Protein AF-A0A847LXF7-F1 (afdb_monomer_lite)

pLDDT: mean 76.94, std 21.57, range [32.19, 97.12]

Sequence (132 aa):
GGPPAILKGFLDRVFRPGVAYGFREADFKNAESPGLFTDKRFDVFITTDALDPDSEFASRNSVVEDQAPNQSIPVSSGKHQASSWPTARVWKEQVLEFCGVKDARIHIFWNLRGSTYGERKAYLDSIAGRML

Secondary structure (DSSP, 8-state):
----HHHHHHHHHHS-BTTTB-S-HHHHHH-S--BS-TT-EEEEEEE-SSPPTTSHHHHHTTS-S------PPP---------S-HHHHIIIIIIITTTT-SEEEEEEE--TTT--HHHHHHHHHHHHHHH-

Foldseek 3Di:
DEDPPVVVVCCVVQCDDPRLFHDDVVCVVPPPARADQQPDAAEAEEEDLAADCPDVVVVCVVDDDDDDDDDDDDPPPDPDDPPPDPHQCCVPPVRQVNNNYPHYHYHYHYNPVVDDPVSVVVSVVCVVVVVD

Structure (mmCIF, N/CA/C/O backbone):
data_AF-A0A847LXF7-F1
#
_entry.id   AF-A0A847LXF7-F1
#
loop_
_atom_site.group_PDB
_atom_site.id
_atom_site.type_symbol
_atom_site.label_atom_id
_atom_site.label_alt_id
_atom_site.label_comp_id
_atom_site.label_asym_id
_atom_site.label_entity_id
_atom_site.label_seq_id
_atom_site.pdbx_PDB_ins_code
_atom_site.Cartn_x
_atom_site.Cartn_y
_atom_site.Cartn_z
_atom_site.occupancy
_atom_site.B_iso_or_equiv
_atom_site.auth_seq_id
_atom_site.auth_comp_id
_atom_site.auth_asym_id
_atom_site.auth_atom_id
_atom_site.pdbx_PDB_model_num
ATOM 1 N N . GLY A 1 1 ? 2.650 10.150 7.410 1.00 75.12 1 GLY A N 1
ATOM 2 C CA . GLY A 1 1 ? 3.255 8.859 7.800 1.00 75.12 1 GLY A CA 1
ATOM 3 C C . GLY A 1 1 ? 3.759 8.135 6.566 1.00 75.12 1 GLY A C 1
ATOM 4 O O . GLY A 1 1 ? 3.501 8.598 5.460 1.00 75.12 1 GLY A O 1
ATOM 5 N N . GLY A 1 2 ? 4.474 7.025 6.740 1.00 82.00 2 GLY A N 1
ATOM 6 C CA . GLY A 1 2 ? 5.001 6.205 5.644 1.00 82.00 2 GLY A CA 1
ATOM 7 C C . GLY A 1 2 ? 5.127 4.735 6.057 1.00 82.00 2 GLY A C 1
ATOM 8 O O . GLY A 1 2 ? 4.880 4.419 7.224 1.00 82.00 2 GLY A O 1
ATOM 9 N N . PRO A 1 3 ? 5.476 3.832 5.126 1.00 91.44 3 PRO A N 1
ATOM 10 C CA . PRO A 1 3 ? 5.644 2.419 5.446 1.00 91.44 3 PRO A CA 1
ATOM 11 C C . PRO A 1 3 ? 6.775 2.198 6.466 1.00 91.44 3 PRO A C 1
ATOM 13 O O . PRO A 1 3 ? 7.720 2.991 6.510 1.00 91.44 3 PRO A O 1
ATOM 16 N N . PRO A 1 4 ? 6.729 1.110 7.260 1.00 94.62 4 PRO A N 1
ATOM 17 C CA . PRO A 1 4 ? 7.818 0.752 8.164 1.00 94.62 4 PRO A CA 1
ATOM 18 C C . PRO A 1 4 ? 9.167 0.675 7.441 1.00 94.62 4 PRO A C 1
ATOM 20 O O . PRO A 1 4 ? 9.236 0.242 6.289 1.00 94.62 4 PRO A O 1
ATOM 23 N N . ALA A 1 5 ? 10.254 1.035 8.130 1.00 96.00 5 ALA A N 1
ATOM 24 C CA . ALA A 1 5 ? 11.590 1.120 7.531 1.00 96.00 5 ALA A CA 1
ATOM 25 C C . ALA A 1 5 ? 12.031 -0.184 6.841 1.00 96.00 5 ALA A C 1
ATOM 27 O O . ALA A 1 5 ? 12.655 -0.141 5.784 1.00 96.00 5 ALA A O 1
ATOM 28 N N . ILE A 1 6 ? 11.656 -1.344 7.391 1.00 97.12 6 ILE A N 1
ATOM 29 C CA . ILE A 1 6 ? 11.935 -2.647 6.775 1.00 97.12 6 ILE A CA 1
ATOM 30 C C . ILE A 1 6 ? 11.218 -2.823 5.429 1.00 97.12 6 ILE A C 1
ATOM 32 O O . ILE A 1 6 ? 11.828 -3.288 4.471 1.00 97.12 6 ILE A O 1
ATOM 36 N N . LEU A 1 7 ? 9.958 -2.388 5.329 1.00 95.38 7 LEU A N 1
ATOM 37 C CA . LEU A 1 7 ? 9.181 -2.456 4.095 1.00 95.38 7 LEU A CA 1
ATOM 38 C C . LEU A 1 7 ? 9.722 -1.464 3.063 1.00 95.38 7 LEU A C 1
ATOM 40 O O . LEU A 1 7 ? 9.923 -1.835 1.911 1.00 95.38 7 LEU A O 1
ATOM 44 N N . LYS A 1 8 ? 10.055 -0.236 3.478 1.00 93.44 8 LYS A N 1
ATOM 45 C CA . LYS A 1 8 ? 10.723 0.730 2.595 1.00 93.44 8 LYS A CA 1
ATOM 46 C C . LYS A 1 8 ? 12.057 0.187 2.076 1.00 93.44 8 LYS A C 1
ATOM 48 O O . LYS A 1 8 ? 12.312 0.230 0.879 1.00 93.44 8 LYS A O 1
ATOM 53 N N . GLY A 1 9 ? 12.874 -0.383 2.958 1.00 96.44 9 GLY A N 1
ATOM 54 C CA . GLY A 1 9 ? 14.156 -0.975 2.592 1.00 96.44 9 GLY A CA 1
ATOM 55 C C . GLY A 1 9 ? 14.038 -2.232 1.726 1.00 96.44 9 GLY A C 1
ATOM 56 O O . GLY A 1 9 ? 14.992 -2.560 1.025 1.00 96.44 9 GLY A O 1
ATOM 57 N N . PHE A 1 10 ? 12.910 -2.947 1.767 1.00 96.62 10 PHE A N 1
ATOM 58 C CA . PHE A 1 10 ? 12.602 -4.015 0.814 1.00 96.62 10 PHE A CA 1
ATOM 59 C C . PHE A 1 10 ? 12.304 -3.434 -0.570 1.00 96.62 10 PHE A C 1
ATOM 61 O O . PHE A 1 10 ? 12.941 -3.845 -1.539 1.00 96.62 10 PHE A O 1
ATOM 68 N N . LEU A 1 11 ? 11.410 -2.440 -0.653 1.00 94.31 11 LEU A N 1
ATOM 69 C CA . LEU A 1 11 ? 11.089 -1.764 -1.913 1.00 94.31 11 LEU A CA 1
ATOM 70 C C . LEU A 1 11 ? 12.359 -1.220 -2.577 1.00 94.31 11 LEU A C 1
ATOM 72 O O . LEU A 1 11 ? 12.623 -1.541 -3.726 1.00 94.31 11 LEU A O 1
ATOM 76 N N . ASP A 1 12 ? 13.219 -0.525 -1.834 1.00 93.25 12 ASP A N 1
ATOM 77 C CA . ASP A 1 12 ? 14.451 0.067 -2.382 1.00 93.25 12 ASP A CA 1
ATOM 78 C C . ASP A 1 12 ? 15.432 -0.957 -2.963 1.00 93.25 12 ASP A C 1
ATOM 80 O O . ASP A 1 12 ? 16.210 -0.654 -3.870 1.00 93.25 12 ASP A O 1
ATOM 84 N N . ARG A 1 13 ? 15.426 -2.178 -2.425 1.00 95.88 13 ARG A N 1
ATOM 85 C CA . ARG A 1 13 ? 16.357 -3.237 -2.829 1.00 95.88 13 ARG A CA 1
ATOM 86 C C . ARG A 1 13 ? 15.795 -4.128 -3.929 1.00 95.88 13 ARG A C 1
ATOM 88 O O . ARG A 1 13 ? 16.580 -4.670 -4.704 1.00 95.88 13 ARG A O 1
ATOM 95 N N . VAL A 1 14 ? 14.473 -4.276 -3.996 1.00 95.88 14 VAL A N 1
ATOM 96 C CA . VAL A 1 14 ? 13.793 -5.208 -4.908 1.00 95.88 14 VAL A CA 1
ATOM 97 C C . VAL A 1 14 ? 13.157 -4.487 -6.094 1.00 95.88 14 VAL A C 1
ATOM 99 O O . VAL A 1 14 ? 13.236 -4.977 -7.218 1.00 95.88 14 VAL A O 1
ATOM 102 N N . PHE A 1 15 ? 12.586 -3.300 -5.888 1.00 93.81 15 PHE A N 1
ATOM 103 C CA . PHE A 1 15 ? 11.941 -2.512 -6.936 1.00 93.81 15 PHE A CA 1
ATOM 104 C C . PHE A 1 15 ? 13.009 -1.683 -7.650 1.00 93.81 15 PHE A C 1
ATOM 106 O O . PHE A 1 15 ? 13.180 -0.487 -7.417 1.00 93.81 15 PHE A O 1
ATOM 113 N N . ARG A 1 16 ? 13.793 -2.365 -8.486 1.00 92.31 16 ARG A N 1
ATOM 114 C CA . ARG A 1 16 ? 14.963 -1.815 -9.177 1.00 92.31 16 ARG A CA 1
ATOM 115 C C . ARG A 1 16 ? 14.771 -1.763 -10.698 1.00 92.31 16 ARG A C 1
ATOM 117 O O . ARG A 1 16 ? 13.922 -2.494 -11.221 1.00 92.31 16 ARG A O 1
ATOM 124 N N . PRO A 1 17 ? 15.588 -0.960 -11.410 1.00 89.94 17 PRO A N 1
ATOM 125 C CA . PRO A 1 17 ? 15.614 -0.972 -12.867 1.00 89.94 17 PRO A CA 1
ATOM 126 C C . PRO A 1 17 ? 15.864 -2.386 -13.406 1.00 89.94 17 PRO A C 1
ATOM 128 O O . PRO A 1 17 ? 16.698 -3.119 -12.870 1.00 89.94 17 PRO A O 1
ATOM 131 N N . GLY A 1 18 ? 15.117 -2.774 -14.437 1.00 87.31 18 GLY A N 1
ATOM 132 C CA . GLY A 1 18 ? 15.118 -4.116 -15.022 1.00 87.31 18 GLY A CA 1
ATOM 133 C C . GLY A 1 18 ? 14.284 -5.159 -14.287 1.00 87.31 18 GLY A C 1
ATOM 134 O O . GLY A 1 18 ? 14.126 -6.260 -14.805 1.00 87.31 18 GLY A O 1
ATOM 135 N N . VAL A 1 19 ? 13.768 -4.833 -13.099 1.00 90.75 19 VAL A N 1
ATOM 136 C CA . VAL A 1 19 ? 12.938 -5.737 -12.290 1.00 90.75 19 VAL A CA 1
ATOM 137 C C . VAL A 1 19 ? 11.523 -5.189 -12.154 1.00 90.75 19 VAL A C 1
ATOM 139 O O . VAL A 1 19 ? 10.570 -5.875 -12.505 1.00 90.75 19 VAL A O 1
ATOM 142 N N . ALA A 1 20 ? 11.383 -3.953 -11.669 1.00 92.44 20 ALA A N 1
ATOM 143 C CA . ALA A 1 20 ? 10.081 -3.317 -11.449 1.00 92.44 20 ALA A CA 1
ATOM 144 C C . ALA A 1 20 ? 9.759 -2.216 -12.472 1.00 92.44 20 ALA A C 1
ATOM 146 O O . ALA A 1 20 ? 8.591 -1.936 -12.730 1.00 92.44 20 ALA A O 1
ATOM 147 N N . TYR A 1 21 ? 10.784 -1.610 -13.073 1.00 89.69 21 TYR A N 1
ATOM 148 C CA . TYR A 1 21 ? 10.657 -0.571 -14.097 1.00 89.69 21 TYR A CA 1
ATOM 149 C C . TYR A 1 21 ? 11.882 -0.558 -15.032 1.00 89.69 21 TYR A C 1
ATOM 151 O O . TYR A 1 21 ? 12.878 -1.223 -14.754 1.00 89.69 21 TYR A O 1
ATOM 159 N N . GLY A 1 22 ? 11.810 0.166 -16.149 1.00 83.94 22 GLY A N 1
ATOM 160 C CA . GLY A 1 22 ? 12.815 0.222 -17.215 1.00 83.94 22 GLY A CA 1
ATOM 161 C C . GLY A 1 22 ? 14.175 0.807 -16.810 1.00 83.94 22 GLY A C 1
ATOM 162 O O . GLY A 1 22 ? 14.339 1.393 -15.741 1.00 83.94 22 GLY A O 1
ATOM 163 N N . PHE A 1 23 ? 15.179 0.616 -17.674 1.00 68.88 23 PHE A N 1
ATOM 164 C CA . PHE A 1 23 ? 16.589 0.906 -17.377 1.00 68.88 23 PHE A CA 1
ATOM 165 C C . PHE A 1 23 ? 17.065 2.287 -17.839 1.00 68.88 23 PHE A C 1
ATOM 167 O O . PHE A 1 23 ? 17.966 2.845 -17.213 1.00 68.88 23 PHE A O 1
ATOM 174 N N . ARG A 1 24 ? 16.561 2.817 -18.960 1.00 59.28 24 ARG A N 1
ATOM 175 C CA . ARG A 1 24 ? 17.178 3.966 -19.644 1.00 59.28 24 ARG A CA 1
ATOM 176 C C . ARG A 1 24 ? 16.315 5.212 -19.512 1.00 59.28 24 ARG A C 1
ATOM 178 O O . ARG A 1 24 ? 15.107 5.140 -19.670 1.00 59.28 24 ARG A O 1
ATOM 185 N N . GLU A 1 25 ? 16.937 6.385 -19.371 1.00 53.75 25 GLU A N 1
ATOM 186 C CA . GLU A 1 25 ? 16.242 7.686 -19.455 1.00 53.75 25 GLU A CA 1
ATOM 187 C C . GLU A 1 25 ? 15.408 7.851 -20.738 1.00 53.75 25 GLU A C 1
ATOM 189 O O . GLU A 1 25 ? 14.381 8.524 -20.727 1.00 53.75 25 GLU A O 1
ATOM 194 N N . ALA A 1 26 ? 15.824 7.221 -21.843 1.00 54.03 26 ALA A N 1
ATOM 195 C CA . ALA A 1 26 ? 15.061 7.194 -23.090 1.00 54.03 26 ALA A CA 1
ATOM 196 C C . ALA A 1 26 ? 13.738 6.413 -22.963 1.00 54.03 26 ALA A C 1
ATOM 198 O O . ALA A 1 26 ? 12.753 6.803 -23.587 1.00 54.03 26 ALA A O 1
ATOM 199 N N . ASP A 1 27 ? 13.690 5.385 -22.109 1.00 53.56 27 ASP A N 1
ATOM 200 C CA . ASP A 1 27 ? 12.471 4.631 -21.792 1.00 53.56 27 ASP A CA 1
ATOM 201 C C . ASP A 1 27 ? 11.482 5.517 -21.011 1.00 53.56 27 ASP A C 1
ATOM 203 O O . ASP A 1 27 ? 10.275 5.368 -21.142 1.00 53.56 27 ASP A O 1
ATOM 207 N N . PHE A 1 28 ? 11.976 6.506 -20.257 1.00 54.34 28 PHE A N 1
ATOM 208 C CA . PHE A 1 28 ? 11.138 7.494 -19.564 1.00 54.34 28 PHE A CA 1
ATOM 209 C C . PHE A 1 28 ? 10.716 8.674 -20.454 1.00 54.34 28 PHE A C 1
ATOM 211 O O . PHE A 1 28 ? 9.750 9.360 -20.132 1.00 54.34 28 PHE A O 1
ATOM 218 N N . LYS A 1 29 ? 11.437 8.935 -21.555 1.00 51.62 29 LYS A N 1
ATOM 219 C CA . LYS A 1 29 ? 11.149 10.042 -22.485 1.00 51.62 29 LYS A CA 1
ATOM 220 C C . LYS A 1 29 ? 10.287 9.631 -23.685 1.00 51.62 29 LYS A C 1
ATOM 222 O O . LYS A 1 29 ? 9.609 10.498 -24.220 1.00 51.62 29 LYS A O 1
ATOM 227 N N . ASN A 1 30 ? 10.299 8.353 -24.089 1.00 46.75 30 ASN A N 1
ATOM 228 C CA . ASN A 1 30 ? 9.628 7.870 -25.308 1.00 46.75 30 ASN A CA 1
ATOM 229 C C . ASN A 1 30 ? 8.769 6.593 -25.148 1.00 46.75 30 ASN A C 1
ATOM 231 O O . ASN A 1 30 ? 8.211 6.152 -26.150 1.00 46.75 30 ASN A O 1
ATOM 235 N N . ALA A 1 31 ? 8.647 5.971 -23.966 1.00 52.34 31 ALA A N 1
ATOM 236 C CA . ALA A 1 31 ? 7.819 4.766 -23.802 1.00 52.34 31 ALA A CA 1
ATOM 237 C C . ALA A 1 31 ? 6.543 5.053 -22.997 1.00 52.34 31 ALA A C 1
ATOM 239 O O . ALA A 1 31 ? 6.588 5.675 -21.939 1.00 52.34 31 ALA A O 1
ATOM 240 N N . GLU A 1 32 ? 5.406 4.554 -23.484 1.00 55.12 32 GLU A N 1
ATOM 241 C CA . GLU A 1 32 ? 4.080 4.761 -22.884 1.00 55.12 32 GLU A CA 1
ATOM 242 C C . GLU A 1 32 ? 3.926 4.221 -21.448 1.00 55.12 32 GLU A C 1
ATOM 244 O O . GLU A 1 32 ? 2.967 4.582 -20.774 1.00 55.12 32 GLU A O 1
ATOM 249 N N . SER A 1 33 ? 4.850 3.411 -20.927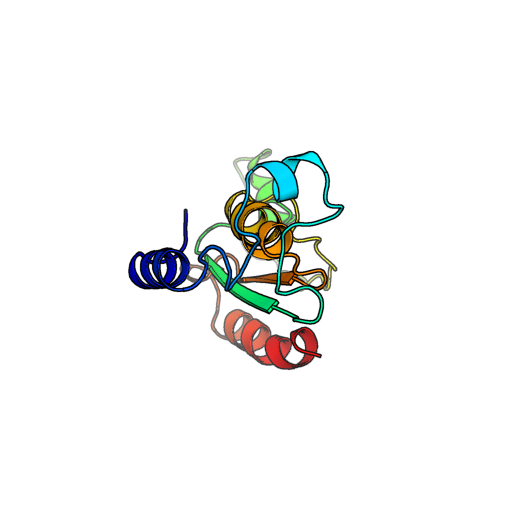 1.00 58.00 33 SER A N 1
ATOM 250 C CA . SER A 1 33 ? 5.028 3.214 -19.482 1.00 58.00 33 SER A CA 1
ATOM 251 C C . SER A 1 33 ? 6.290 2.378 -19.228 1.00 58.00 33 SER A C 1
ATOM 253 O O . SER A 1 33 ? 6.391 1.275 -19.766 1.00 58.00 33 SER A O 1
ATOM 255 N N . PRO A 1 34 ? 7.252 2.834 -18.410 1.00 72.06 34 PRO A N 1
ATOM 256 C CA . PRO A 1 34 ? 8.462 2.074 -18.096 1.00 72.06 34 PRO A CA 1
ATOM 257 C C . PRO A 1 34 ? 8.217 0.938 -17.088 1.00 72.06 34 PRO A C 1
ATOM 259 O O . PRO A 1 34 ? 9.154 0.223 -16.750 1.00 72.06 34 PRO A O 1
ATOM 262 N N . GLY A 1 35 ? 7.005 0.778 -16.558 1.00 87.38 35 GLY A N 1
ATOM 263 C CA . GLY A 1 35 ? 6.700 -0.194 -15.513 1.00 87.38 35 GLY A CA 1
ATOM 264 C C . GLY A 1 35 ? 6.636 -1.646 -15.995 1.00 87.38 35 GLY A C 1
ATOM 265 O O . GLY A 1 35 ? 6.085 -1.932 -17.053 1.00 87.38 35 GLY A O 1
ATOM 266 N N . LEU A 1 36 ? 7.171 -2.580 -15.202 1.00 92.19 36 LEU A N 1
ATOM 267 C CA . LEU A 1 36 ? 7.272 -4.005 -15.558 1.00 92.19 36 LEU A CA 1
ATOM 268 C C . LEU A 1 36 ? 6.215 -4.894 -14.879 1.00 92.19 36 LEU A C 1
ATOM 270 O O . LEU A 1 36 ? 6.175 -6.101 -15.113 1.00 92.19 36 LEU A O 1
ATOM 274 N N . PHE A 1 37 ? 5.339 -4.326 -14.047 1.00 93.69 37 PHE A N 1
ATOM 275 C CA . PHE A 1 37 ? 4.290 -5.054 -13.322 1.00 93.69 37 PHE A CA 1
ATOM 276 C C . PHE A 1 37 ? 2.885 -4.869 -13.926 1.00 93.69 37 PHE A C 1
ATOM 278 O O . PHE A 1 37 ? 1.891 -4.924 -13.203 1.00 93.69 37 PHE A O 1
ATOM 285 N N . THR A 1 38 ? 2.778 -4.689 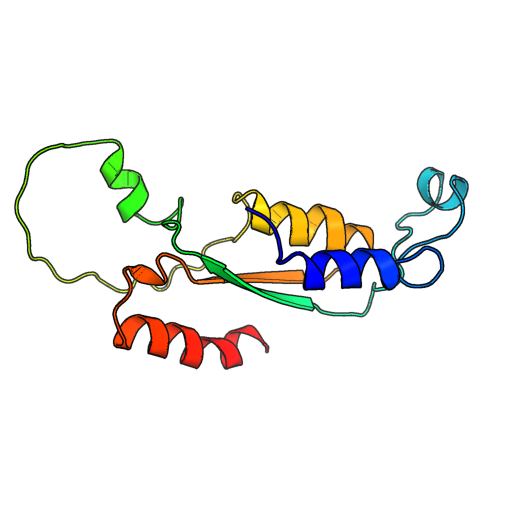-15.248 1.00 90.31 38 THR A N 1
ATOM 286 C CA . THR A 1 38 ? 1.520 -4.340 -15.946 1.00 90.31 38 THR A CA 1
ATOM 287 C C . THR A 1 38 ? 0.370 -5.320 -15.749 1.00 90.31 38 THR A C 1
ATOM 289 O O . THR A 1 38 ? -0.782 -4.895 -15.695 1.00 90.31 38 THR A O 1
ATOM 292 N N . ASP A 1 39 ? 0.682 -6.606 -15.588 1.00 91.00 39 ASP A N 1
ATOM 293 C CA . ASP A 1 39 ? -0.309 -7.683 -15.453 1.00 91.00 39 ASP A CA 1
ATOM 294 C C . ASP A 1 39 ? -0.425 -8.182 -14.005 1.00 91.00 39 ASP A C 1
ATOM 296 O O . ASP A 1 39 ? -0.890 -9.294 -13.741 1.00 91.00 39 ASP A O 1
ATOM 300 N N . LYS A 1 40 ? 0.086 -7.402 -13.047 1.00 93.62 40 LYS A N 1
ATOM 301 C CA . LYS A 1 40 ? 0.029 -7.725 -11.623 1.00 93.62 40 LYS A CA 1
ATOM 302 C C . LYS A 1 40 ? -1.016 -6.867 -10.934 1.00 93.62 40 LYS A C 1
ATOM 304 O O . LYS A 1 40 ? -1.217 -5.702 -11.267 1.00 93.62 40 LYS A O 1
ATOM 309 N N . ARG A 1 41 ? -1.639 -7.468 -9.927 1.00 93.25 41 ARG A N 1
ATOM 310 C CA . ARG A 1 41 ? -2.524 -6.797 -8.984 1.00 93.25 41 ARG A CA 1
ATOM 311 C C . ARG A 1 41 ? -1.822 -6.673 -7.639 1.00 93.25 41 ARG A C 1
ATOM 313 O O . ARG A 1 41 ? -1.141 -7.605 -7.213 1.00 93.25 41 ARG A O 1
ATOM 320 N N . PHE A 1 42 ? -2.021 -5.541 -6.974 1.00 94.31 42 PHE A N 1
ATOM 321 C CA . PHE A 1 42 ? -1.522 -5.286 -5.627 1.00 94.31 42 PHE A CA 1
ATOM 322 C C . PHE A 1 42 ? -2.661 -4.824 -4.718 1.00 94.31 42 PHE A C 1
ATOM 324 O O . PHE A 1 42 ? -3.330 -3.832 -5.004 1.00 94.31 42 PHE A O 1
ATOM 331 N N . ASP A 1 43 ? -2.827 -5.502 -3.585 1.00 93.62 43 ASP A N 1
ATOM 332 C CA . ASP A 1 43 ? -3.680 -5.060 -2.485 1.00 93.62 43 ASP A CA 1
ATOM 333 C C . ASP A 1 43 ? -2.793 -4.599 -1.324 1.00 93.62 43 ASP A C 1
ATOM 335 O O . ASP A 1 43 ? -1.996 -5.369 -0.784 1.00 93.62 43 ASP A O 1
ATOM 339 N N . VAL A 1 44 ? -2.918 -3.330 -0.939 1.00 92.81 44 VAL A N 1
ATOM 340 C CA . VAL A 1 44 ? -2.141 -2.726 0.149 1.00 92.81 44 VAL A CA 1
ATOM 341 C C . VAL A 1 44 ? -3.072 -2.456 1.318 1.00 92.81 44 VAL A C 1
ATOM 343 O O . VAL A 1 44 ? -3.954 -1.607 1.228 1.00 92.81 44 VAL A O 1
ATOM 346 N N . PHE A 1 45 ? -2.859 -3.154 2.430 1.00 93.06 45 PHE A N 1
ATOM 347 C CA . PHE A 1 45 ? -3.622 -2.961 3.661 1.00 93.06 45 PHE A CA 1
ATOM 348 C C . PHE A 1 45 ? -2.835 -2.086 4.635 1.00 93.06 45 PHE A C 1
ATOM 350 O O . PHE A 1 45 ? -1.707 -2.413 5.006 1.00 93.06 45 PHE A O 1
ATOM 357 N N . ILE A 1 46 ? -3.430 -0.972 5.055 1.00 92.44 46 ILE A N 1
ATOM 358 C CA . ILE A 1 46 ? -2.818 0.003 5.956 1.00 92.44 46 ILE A CA 1
ATOM 359 C C . ILE A 1 46 ? -3.719 0.164 7.171 1.00 92.44 46 ILE A C 1
ATOM 361 O O . ILE A 1 46 ? -4.886 0.516 7.048 1.00 92.44 46 ILE A O 1
ATOM 365 N N . THR A 1 47 ? -3.171 -0.040 8.361 1.00 92.94 47 THR A N 1
ATOM 366 C CA . THR A 1 47 ? -3.827 0.365 9.605 1.00 92.94 47 THR A CA 1
ATOM 367 C C . THR A 1 47 ? -3.305 1.722 10.047 1.00 92.94 47 THR A C 1
ATOM 369 O O . THR A 1 47 ? -2.102 1.975 9.962 1.00 92.94 47 THR A O 1
ATOM 372 N N . THR A 1 48 ? -4.180 2.579 10.561 1.00 91.56 48 THR A N 1
ATOM 373 C CA . THR A 1 48 ? -3.795 3.894 11.075 1.00 91.56 48 THR A CA 1
ATOM 374 C C . THR A 1 48 ? -4.659 4.291 12.265 1.00 91.56 48 THR A C 1
ATOM 376 O O . THR A 1 48 ? -5.835 3.946 12.341 1.00 91.56 48 THR A O 1
ATOM 379 N N . ASP A 1 49 ? -4.068 5.043 13.189 1.00 92.69 49 ASP A N 1
ATOM 380 C CA . ASP A 1 49 ? -4.800 5.683 14.286 1.00 92.69 49 ASP A CA 1
ATOM 381 C C . ASP A 1 49 ? -5.435 7.015 13.847 1.00 92.69 49 ASP A C 1
ATOM 383 O O . ASP A 1 49 ? -6.191 7.615 14.604 1.00 92.69 49 ASP A O 1
ATOM 387 N N . ALA A 1 50 ? -5.151 7.484 12.625 1.00 89.44 50 ALA A N 1
ATOM 388 C CA . ALA A 1 50 ? -5.814 8.654 12.062 1.00 89.44 50 ALA A CA 1
ATOM 389 C C . ALA A 1 50 ? -7.317 8.397 11.876 1.00 89.44 50 ALA A C 1
ATOM 391 O O . ALA A 1 50 ? -7.732 7.279 11.555 1.00 89.44 50 ALA A O 1
ATOM 392 N N . LEU A 1 51 ? -8.113 9.450 12.043 1.00 88.38 51 LEU A N 1
ATOM 393 C CA . LEU A 1 51 ? -9.511 9.447 11.632 1.00 88.38 51 LEU A CA 1
ATOM 394 C C . LEU A 1 51 ? -9.591 9.500 10.107 1.00 88.38 51 LEU A C 1
ATOM 396 O O . LEU A 1 51 ? -8.725 10.090 9.458 1.00 88.38 51 LEU A O 1
ATOM 400 N N . ASP A 1 52 ? -10.632 8.884 9.559 1.00 87.06 52 ASP A N 1
ATOM 401 C CA . ASP A 1 52 ? -10.922 8.979 8.135 1.00 87.06 52 ASP A CA 1
ATOM 402 C C . ASP A 1 52 ? -11.307 10.432 7.810 1.00 87.06 52 ASP A C 1
ATOM 404 O O . ASP A 1 52 ? -12.303 10.916 8.365 1.00 87.06 52 ASP A O 1
ATOM 408 N N . PRO A 1 53 ? -10.538 11.145 6.964 1.00 77.88 53 PRO A N 1
ATOM 409 C CA . PRO A 1 53 ? -10.840 12.530 6.611 1.00 77.88 53 PRO A CA 1
ATOM 410 C C . PRO A 1 53 ? -12.198 12.674 5.916 1.00 77.88 53 PRO A C 1
ATOM 412 O O . PRO A 1 53 ? -12.808 13.737 6.007 1.00 77.88 53 PRO A O 1
ATOM 415 N N . ASP A 1 54 ? -12.678 11.604 5.280 1.00 74.94 54 ASP A N 1
ATOM 416 C CA . ASP A 1 54 ? -13.947 11.566 4.564 1.00 74.94 54 ASP A CA 1
ATOM 417 C C . ASP A 1 54 ? -15.076 10.967 5.426 1.00 74.94 54 ASP A C 1
ATOM 419 O O . ASP A 1 54 ? -16.211 10.841 4.960 1.00 74.94 54 ASP A O 1
ATOM 423 N N . SER A 1 55 ? -14.802 10.601 6.690 1.00 73.00 55 SER A N 1
ATOM 424 C CA . SER A 1 55 ? -15.871 10.235 7.624 1.00 73.00 55 SER A CA 1
ATOM 425 C C . SER A 1 55 ? -16.675 11.462 8.034 1.00 73.00 55 SER A C 1
ATOM 427 O O . SER A 1 55 ? -16.118 12.508 8.370 1.00 73.00 55 SER A O 1
ATOM 429 N N . GLU A 1 56 ? -17.997 11.300 8.138 1.00 57.31 56 GLU A N 1
ATOM 430 C CA . GLU A 1 56 ? -18.898 12.337 8.665 1.00 57.31 56 GLU A CA 1
ATOM 431 C C . GLU A 1 56 ? -18.478 12.832 10.067 1.00 57.31 56 GLU A C 1
ATOM 433 O O . GLU A 1 56 ? -18.786 13.957 10.459 1.00 57.31 56 GLU A O 1
ATOM 438 N N . PHE A 1 57 ? -17.721 12.020 10.818 1.00 48.84 57 PHE A N 1
ATOM 439 C CA . PHE A 1 57 ? -17.124 12.387 12.104 1.00 48.84 57 PHE A CA 1
ATOM 440 C C . PHE A 1 57 ? -16.013 13.437 11.989 1.00 48.84 57 PHE A C 1
ATOM 442 O O . PHE A 1 57 ? -15.951 14.347 12.816 1.00 48.84 57 PHE A O 1
ATOM 449 N N . ALA A 1 58 ? -15.159 13.355 10.966 1.00 46.69 58 ALA A N 1
ATOM 450 C CA . ALA A 1 58 ? -14.139 14.370 10.714 1.00 46.69 58 ALA A CA 1
ATOM 451 C C . ALA A 1 58 ? -14.770 15.700 10.267 1.00 46.69 58 ALA A C 1
ATOM 453 O O . ALA A 1 58 ? -14.306 16.764 10.675 1.00 46.69 58 ALA A O 1
ATOM 454 N N . SER A 1 59 ? -15.877 15.648 9.514 1.00 44.59 59 SER A N 1
ATOM 455 C CA . SER A 1 59 ? -16.621 16.831 9.053 1.00 44.59 59 SER A CA 1
ATOM 456 C C . SER A 1 59 ? -17.373 17.573 10.170 1.00 44.59 59 SER A C 1
ATOM 458 O O . SER A 1 59 ? -17.672 18.759 10.028 1.00 44.59 59 SER A O 1
ATOM 460 N N . ARG A 1 60 ? -17.671 16.912 11.300 1.00 42.34 60 ARG A N 1
ATOM 461 C CA . ARG A 1 60 ? -18.296 17.553 12.474 1.00 42.34 60 ARG A CA 1
ATOM 462 C C . ARG A 1 60 ? -17.286 18.256 13.380 1.00 42.34 60 ARG A C 1
ATOM 464 O O . ARG A 1 60 ? -17.645 19.240 14.002 1.00 42.34 60 ARG A O 1
ATOM 471 N N . ASN A 1 61 ? -16.012 17.865 13.388 1.00 39.16 61 ASN A N 1
ATOM 472 C CA . ASN A 1 61 ? -14.999 18.554 14.204 1.00 39.16 61 ASN A CA 1
ATOM 473 C C . ASN A 1 61 ? -14.568 19.929 13.655 1.00 39.16 61 ASN A C 1
ATOM 475 O O . ASN A 1 61 ? -13.806 20.631 14.314 1.00 39.16 61 ASN A O 1
ATOM 479 N N . SER A 1 62 ? -15.063 20.346 12.485 1.00 41.06 62 SER A N 1
ATOM 480 C CA . SER A 1 62 ? -14.964 21.739 12.030 1.00 41.06 62 SER A CA 1
ATOM 481 C C . SER A 1 62 ? -16.080 22.650 12.558 1.00 41.06 62 SER A C 1
ATOM 483 O O . SER A 1 62 ? -15.982 23.862 12.380 1.00 41.06 62 SER A O 1
ATOM 485 N N . VAL A 1 63 ? -17.132 22.116 13.199 1.00 40.59 63 VAL A N 1
ATOM 486 C CA . VAL A 1 63 ? -18.255 22.913 13.719 1.00 40.59 63 VAL A CA 1
ATOM 487 C C . VAL A 1 63 ? -18.787 22.287 15.022 1.00 40.59 63 VAL A C 1
ATOM 489 O O . VAL A 1 63 ? -19.375 21.213 14.985 1.00 40.59 63 VAL A O 1
ATOM 492 N N . VAL A 1 64 ? -18.666 23.025 16.135 1.00 35.28 64 VAL A N 1
ATOM 493 C CA . VAL A 1 64 ? -19.309 22.824 17.460 1.00 35.28 64 VAL A CA 1
ATOM 494 C C . VAL A 1 64 ? -18.468 22.100 18.538 1.00 35.28 64 VAL A C 1
ATOM 496 O O . VAL A 1 64 ? -18.491 20.879 18.670 1.00 35.28 64 VAL A O 1
ATOM 499 N N . GLU A 1 65 ? -17.794 22.898 19.383 1.00 35.91 65 GLU A N 1
ATOM 500 C CA . GLU A 1 65 ? -17.730 22.641 20.834 1.00 35.91 65 GLU A CA 1
ATOM 501 C C . GLU A 1 65 ? -19.163 22.703 21.403 1.00 35.91 65 GLU A C 1
ATOM 503 O O . GLU A 1 65 ? -19.927 23.575 20.999 1.00 35.91 65 GLU A O 1
ATOM 508 N N . ASP A 1 66 ? -19.485 21.803 22.340 1.00 40.41 66 ASP A N 1
ATOM 509 C CA . ASP A 1 66 ? -20.775 21.576 23.029 1.00 40.41 66 ASP A CA 1
ATOM 510 C C . ASP A 1 66 ? -21.823 20.689 22.324 1.00 40.41 66 ASP A C 1
ATOM 512 O O . ASP A 1 66 ? -22.708 21.177 21.629 1.00 40.41 66 ASP A O 1
ATOM 516 N N . GLN A 1 67 ? -21.820 19.374 22.619 1.00 32.19 67 GLN A N 1
ATOM 517 C CA . GLN A 1 67 ? -22.897 18.702 23.387 1.00 32.19 67 GLN A CA 1
ATOM 518 C C . GLN A 1 67 ? -22.748 17.168 23.509 1.00 32.19 67 GLN A C 1
ATOM 520 O O . GLN A 1 67 ? -21.977 16.517 22.813 1.00 32.19 67 GLN A O 1
ATOM 525 N N . ALA A 1 68 ? -23.486 16.644 24.495 1.00 34.19 68 ALA A N 1
ATOM 526 C CA . ALA A 1 68 ? -23.332 15.416 25.281 1.00 34.19 68 ALA A CA 1
ATOM 527 C C . ALA A 1 68 ? -23.526 14.063 24.539 1.00 34.19 68 ALA A C 1
ATOM 529 O O . ALA A 1 68 ? -24.027 14.028 23.415 1.00 34.19 68 ALA A O 1
ATOM 530 N N . PRO A 1 69 ? -23.135 12.928 25.168 1.00 43.66 69 PRO A N 1
ATOM 531 C CA . PRO A 1 69 ? -22.878 11.665 24.493 1.00 43.66 69 PRO A CA 1
ATOM 532 C C . PRO A 1 69 ? -24.125 10.781 24.425 1.00 43.66 69 PRO A C 1
ATOM 534 O O . PRO A 1 69 ? -24.983 10.838 25.303 1.00 43.66 69 PRO A O 1
ATOM 537 N N . ASN A 1 70 ? -24.113 9.877 23.443 1.00 44.50 70 ASN A N 1
ATOM 538 C CA . ASN A 1 70 ? -24.991 8.717 23.254 1.00 44.50 70 ASN A CA 1
ATOM 539 C C . ASN A 1 70 ? -26.020 8.862 22.124 1.00 44.50 70 ASN A C 1
ATOM 541 O O . ASN A 1 70 ? -27.194 9.120 22.362 1.00 44.50 70 ASN A O 1
ATOM 545 N N . GLN A 1 71 ? -25.574 8.586 20.896 1.00 40.53 71 GLN A N 1
ATOM 546 C CA . GLN A 1 71 ? -26.412 7.982 19.860 1.00 40.53 71 GLN A CA 1
ATOM 547 C C . GLN A 1 71 ? -25.558 7.022 19.022 1.00 40.53 71 GLN A C 1
ATOM 549 O O . GLN A 1 71 ? -24.430 7.329 18.640 1.00 40.53 71 GLN A O 1
ATOM 554 N N . SER A 1 72 ? -26.100 5.825 18.806 1.00 37.22 72 SER A N 1
ATOM 555 C CA . SER A 1 72 ? -25.497 4.704 18.085 1.00 37.22 72 SER A CA 1
ATOM 556 C C . SER A 1 72 ? -25.138 5.070 16.643 1.00 37.22 72 SER A C 1
ATOM 558 O O . SER A 1 72 ? -25.994 5.533 15.891 1.00 37.22 72 SER A O 1
ATOM 560 N N . ILE A 1 73 ? -23.883 4.815 16.266 1.00 47.12 73 ILE A N 1
ATOM 561 C CA . ILE A 1 73 ? -23.322 5.058 14.932 1.00 47.12 73 ILE A CA 1
ATOM 562 C C . ILE A 1 73 ? -23.984 4.107 13.917 1.00 47.12 73 ILE A C 1
ATOM 564 O O . ILE A 1 73 ? -23.874 2.889 14.087 1.00 47.12 73 ILE A O 1
ATOM 568 N N . PRO A 1 74 ? -24.637 4.596 12.849 1.00 33.12 74 PRO A N 1
ATOM 569 C CA . PRO A 1 74 ? -24.993 3.739 11.731 1.00 33.12 74 PRO A CA 1
ATOM 570 C C . PRO A 1 74 ? -23.720 3.425 10.935 1.00 33.12 74 PRO A C 1
ATOM 572 O O . PRO A 1 74 ? -23.001 4.326 10.508 1.00 33.12 74 PRO A O 1
ATOM 575 N N . VAL A 1 75 ? -23.435 2.137 10.733 1.00 39.19 75 VAL A N 1
ATOM 576 C CA . VAL A 1 75 ? -22.385 1.679 9.814 1.00 39.19 75 VAL A CA 1
ATOM 577 C C . VAL A 1 75 ? -22.842 2.027 8.398 1.00 39.19 75 VAL A C 1
ATOM 579 O O . VAL A 1 75 ? -23.629 1.294 7.797 1.00 39.19 75 VAL A O 1
ATOM 582 N N . SER A 1 76 ? -22.415 3.181 7.881 1.00 39.97 76 SER A N 1
ATOM 583 C CA . SER A 1 76 ? -22.677 3.546 6.494 1.00 39.97 76 SER A CA 1
ATOM 584 C C . SER A 1 76 ? -21.709 2.781 5.594 1.00 39.97 76 SER A C 1
ATOM 586 O O . SER A 1 76 ? -20.493 2.962 5.585 1.00 39.97 76 SER A O 1
ATOM 588 N N . SER A 1 77 ? -22.285 1.853 4.839 1.00 40.06 77 SER A N 1
ATOM 589 C CA . SER A 1 77 ? -21.645 1.071 3.786 1.00 40.06 77 SER A CA 1
ATOM 590 C C . SER A 1 77 ? -21.350 1.963 2.571 1.00 40.06 77 SER A C 1
ATOM 592 O O . SER A 1 77 ? -21.927 1.786 1.499 1.00 40.06 77 SER A O 1
ATOM 594 N N . GLY A 1 78 ? -20.506 2.981 2.742 1.00 32.69 78 GLY A N 1
ATOM 595 C CA . GLY A 1 78 ? -20.094 3.899 1.685 1.00 32.69 78 GLY A CA 1
ATOM 596 C C . GLY A 1 78 ? -18.879 3.369 0.928 1.00 32.69 78 GLY A C 1
ATOM 597 O O . GLY A 1 78 ? -17.865 3.004 1.519 1.00 32.69 78 GLY A O 1
ATOM 598 N N . LYS A 1 79 ? -18.952 3.327 -0.404 1.00 35.78 79 LYS A N 1
ATOM 599 C CA . LYS A 1 79 ? -17.798 3.090 -1.285 1.00 35.78 79 LYS A CA 1
ATOM 600 C C . LYS A 1 79 ? -16.865 4.314 -1.231 1.00 35.78 79 LYS A C 1
ATOM 602 O O . LYS A 1 79 ? -16.917 5.153 -2.124 1.00 35.78 79 LYS A O 1
ATOM 607 N N . HIS A 1 80 ? -16.053 4.454 -0.186 1.00 41.88 80 HIS A N 1
ATOM 608 C CA . HIS A 1 80 ? -15.138 5.591 -0.052 1.00 41.88 80 HIS A CA 1
ATOM 609 C C . HIS A 1 80 ? -13.918 5.402 -0.964 1.00 41.88 80 HIS A C 1
ATOM 611 O O . HIS A 1 80 ? -13.137 4.460 -0.816 1.00 41.88 80 HIS A O 1
ATOM 617 N N . GLN A 1 81 ? -13.796 6.276 -1.968 1.00 42.75 81 GLN A N 1
ATOM 618 C CA . GLN A 1 81 ? -12.628 6.355 -2.839 1.00 42.75 81 GLN A CA 1
ATOM 619 C C . GLN A 1 81 ? -11.413 6.736 -1.992 1.00 42.75 81 GLN A C 1
ATOM 621 O O . GLN A 1 81 ? -11.341 7.836 -1.464 1.00 42.75 81 GLN A O 1
ATOM 626 N N . ALA A 1 82 ? -10.439 5.837 -1.889 1.00 49.00 82 ALA A N 1
ATOM 627 C CA . ALA A 1 82 ? -9.217 5.994 -1.097 1.00 49.00 82 ALA A CA 1
ATOM 628 C C . ALA A 1 82 ? -8.262 7.133 -1.555 1.00 49.00 82 ALA A C 1
ATOM 630 O O . ALA A 1 82 ? -7.061 7.064 -1.299 1.00 49.00 82 ALA A O 1
ATOM 631 N N . SER A 1 83 ? -8.719 8.143 -2.301 1.00 54.97 83 SER A N 1
ATOM 632 C CA . SER A 1 83 ? -7.862 8.855 -3.259 1.00 54.97 83 SER A CA 1
ATOM 633 C C . SER A 1 83 ? -7.252 10.189 -2.813 1.00 54.97 83 SER A C 1
ATOM 635 O O . SER A 1 83 ? -6.418 10.703 -3.550 1.00 54.97 83 SER A O 1
ATOM 637 N N . SER A 1 84 ? -7.577 10.765 -1.647 1.00 67.31 84 SER A N 1
ATOM 638 C CA . SER A 1 84 ? -6.976 12.052 -1.223 1.00 67.31 84 SER A CA 1
ATOM 639 C C . SER A 1 84 ? -5.842 11.917 -0.194 1.00 67.31 84 SER A C 1
ATOM 641 O O . SER A 1 84 ? -4.951 12.769 -0.141 1.00 67.31 84 SER A O 1
ATOM 643 N N . TRP A 1 85 ? -5.829 10.846 0.609 1.00 84.50 85 TRP A N 1
ATOM 644 C CA . TRP A 1 85 ? -4.895 10.730 1.730 1.00 84.50 85 TRP A CA 1
ATOM 645 C C . TRP A 1 85 ? -3.440 10.554 1.255 1.00 84.50 85 TRP A C 1
ATOM 647 O O . TRP A 1 85 ? -3.157 9.615 0.502 1.00 84.50 85 TRP A O 1
ATOM 657 N N . PRO A 1 86 ? -2.476 11.378 1.723 1.00 85.75 86 PRO A N 1
ATOM 658 C CA . PRO A 1 86 ? -1.116 11.384 1.183 1.00 85.75 86 PRO A CA 1
ATOM 659 C C . PRO A 1 86 ? -0.428 10.017 1.171 1.00 85.75 86 PRO A C 1
ATOM 661 O O . PRO A 1 86 ? 0.199 9.651 0.184 1.00 85.75 86 PRO A O 1
ATOM 664 N N . THR A 1 87 ? -0.566 9.222 2.236 1.00 85.81 87 THR A N 1
ATOM 665 C CA . THR A 1 87 ? 0.086 7.906 2.308 1.00 85.81 87 THR A CA 1
ATOM 666 C C . THR A 1 87 ? -0.515 6.903 1.317 1.00 85.81 87 THR A C 1
ATOM 668 O O . THR A 1 87 ? 0.228 6.095 0.762 1.00 85.81 87 THR A O 1
ATOM 671 N N . ALA A 1 88 ? -1.821 6.969 1.039 1.00 87.81 88 ALA A N 1
ATOM 672 C CA . ALA A 1 88 ? -2.443 6.132 0.013 1.00 87.81 88 ALA A CA 1
ATOM 673 C C . ALA A 1 88 ? -1.967 6.516 -1.392 1.00 87.81 88 ALA A C 1
ATOM 675 O O . ALA A 1 88 ? -1.655 5.638 -2.197 1.00 87.81 88 ALA A O 1
ATOM 676 N N . ARG A 1 89 ? -1.832 7.822 -1.650 1.00 88.00 89 ARG A N 1
ATOM 677 C CA . ARG A 1 89 ? -1.321 8.348 -2.921 1.00 88.00 89 ARG A CA 1
ATOM 678 C C . ARG A 1 89 ? 0.127 7.950 -3.177 1.00 88.00 89 ARG A C 1
ATOM 680 O O . ARG A 1 89 ? 0.435 7.506 -4.273 1.00 88.00 89 ARG A O 1
ATOM 687 N N . VAL A 1 90 ? 1.000 8.013 -2.167 1.00 89.56 90 VAL A N 1
ATOM 688 C CA . VAL A 1 90 ? 2.393 7.537 -2.296 1.00 89.56 90 VAL A CA 1
ATOM 689 C C . VAL A 1 90 ? 2.423 6.074 -2.751 1.00 89.56 90 VAL A C 1
ATOM 691 O O . VAL A 1 90 ? 3.137 5.733 -3.688 1.00 89.56 90 VAL A O 1
ATOM 694 N N . TRP A 1 91 ? 1.625 5.205 -2.126 1.00 90.56 91 TRP A N 1
ATOM 695 C CA . TRP A 1 91 ? 1.566 3.796 -2.517 1.00 90.56 91 TRP A CA 1
ATOM 696 C C . TRP A 1 91 ? 1.043 3.601 -3.936 1.00 90.56 91 TRP A C 1
ATOM 698 O O . TRP A 1 91 ? 1.670 2.898 -4.728 1.00 90.56 91 TRP A O 1
ATOM 708 N N . LYS A 1 92 ? -0.101 4.210 -4.250 1.00 89.44 92 LYS A N 1
ATOM 709 C CA . LYS A 1 92 ? -0.763 4.014 -5.535 1.00 89.44 92 LYS A CA 1
ATOM 710 C C . LYS A 1 92 ? 0.009 4.678 -6.674 1.00 89.44 92 LYS A C 1
ATOM 712 O O . LYS A 1 92 ? 0.475 3.984 -7.566 1.00 89.44 92 LYS A O 1
ATOM 717 N N . GLU A 1 93 ? 0.189 5.989 -6.598 1.00 88.56 93 GLU A N 1
ATOM 718 C CA . GLU A 1 93 ? 0.680 6.823 -7.700 1.00 88.56 93 GLU A CA 1
ATOM 719 C C . GLU A 1 93 ? 2.207 6.748 -7.835 1.00 88.56 93 GLU A C 1
ATOM 721 O O . GLU A 1 93 ? 2.744 6.624 -8.932 1.00 88.56 93 GLU A O 1
ATOM 726 N N . GLN A 1 94 ? 2.938 6.812 -6.717 1.00 88.19 94 GLN A N 1
ATOM 727 C CA . GLN A 1 94 ? 4.398 6.981 -6.765 1.00 88.19 94 GLN A CA 1
ATOM 728 C C . GLN A 1 94 ? 5.174 5.663 -6.759 1.00 88.19 94 GLN A C 1
ATOM 730 O O . GLN A 1 94 ? 6.308 5.628 -7.230 1.00 88.19 94 GLN A O 1
ATOM 735 N N . VAL A 1 95 ? 4.597 4.589 -6.213 1.00 91.56 95 VAL A N 1
ATOM 736 C CA . VAL A 1 95 ? 5.260 3.279 -6.144 1.00 91.56 95 VAL A CA 1
ATOM 737 C C . VAL A 1 95 ? 4.677 2.323 -7.177 1.00 91.56 95 VAL A C 1
ATOM 739 O O . VAL A 1 95 ? 5.403 1.849 -8.047 1.00 91.56 95 VAL A O 1
ATOM 742 N N . LEU A 1 96 ? 3.382 2.017 -7.090 1.00 93.44 96 LEU A N 1
ATOM 743 C CA . LEU A 1 96 ? 2.787 0.929 -7.868 1.00 93.44 96 LEU A CA 1
ATOM 744 C C . LEU A 1 96 ? 2.513 1.329 -9.323 1.00 93.44 96 LEU A C 1
ATOM 746 O O . LEU A 1 96 ? 2.959 0.623 -10.227 1.00 93.44 96 LEU A O 1
ATOM 750 N N . GLU A 1 97 ? 1.860 2.467 -9.562 1.00 91.25 97 GLU A N 1
ATOM 751 C CA . GLU A 1 97 ? 1.610 2.979 -10.919 1.00 91.25 97 GLU A CA 1
ATOM 752 C C . GLU A 1 97 ? 2.919 3.296 -11.652 1.00 91.25 97 GLU A C 1
ATOM 754 O O . GLU A 1 97 ? 3.054 2.973 -12.831 1.00 91.25 97 GLU A O 1
ATOM 759 N N . PHE A 1 98 ? 3.931 3.816 -10.946 1.00 89.81 98 PHE A N 1
ATOM 760 C CA . PHE A 1 98 ? 5.281 3.984 -11.497 1.00 89.81 98 PHE A CA 1
ATOM 761 C C . PHE A 1 98 ? 5.892 2.656 -11.979 1.00 89.81 98 PHE A C 1
ATOM 763 O O . PHE A 1 98 ? 6.537 2.604 -13.025 1.00 89.81 98 PHE A O 1
ATOM 770 N N . CYS A 1 99 ? 5.647 1.561 -11.253 1.00 92.50 99 CYS A N 1
ATOM 771 C CA . CYS A 1 99 ? 6.051 0.213 -11.661 1.00 92.50 99 CYS A CA 1
ATOM 772 C C . CYS A 1 99 ? 5.090 -0.422 -12.685 1.00 92.50 99 CYS A C 1
ATOM 774 O O . CYS A 1 99 ? 5.236 -1.597 -13.021 1.00 92.50 99 CYS A O 1
ATOM 776 N N . GLY A 1 100 ? 4.124 0.336 -13.212 1.00 92.12 100 GLY A N 1
ATOM 777 C CA . GLY A 1 100 ? 3.209 -0.080 -14.276 1.00 92.12 100 GLY A CA 1
ATOM 778 C C . GLY A 1 100 ? 1.982 -0.844 -13.794 1.00 92.12 100 GLY A C 1
ATOM 779 O O . GLY A 1 100 ? 1.220 -1.333 -14.622 1.00 92.12 100 GLY A O 1
ATOM 780 N N . VAL A 1 101 ? 1.771 -0.964 -12.482 1.00 93.12 101 VAL A N 1
ATOM 781 C CA . VAL A 1 101 ? 0.623 -1.681 -11.916 1.00 93.12 101 VAL A CA 1
ATOM 782 C C . VAL A 1 101 ? -0.669 -0.946 -12.264 1.00 93.12 101 VAL A C 1
ATOM 784 O O . VAL A 1 101 ? -0.858 0.203 -11.870 1.00 93.12 101 VAL A O 1
ATOM 787 N N . LYS A 1 102 ? -1.583 -1.628 -12.963 1.00 90.62 102 LYS A N 1
ATOM 788 C CA . LYS A 1 102 ? -2.892 -1.072 -13.353 1.00 90.62 102 LYS A CA 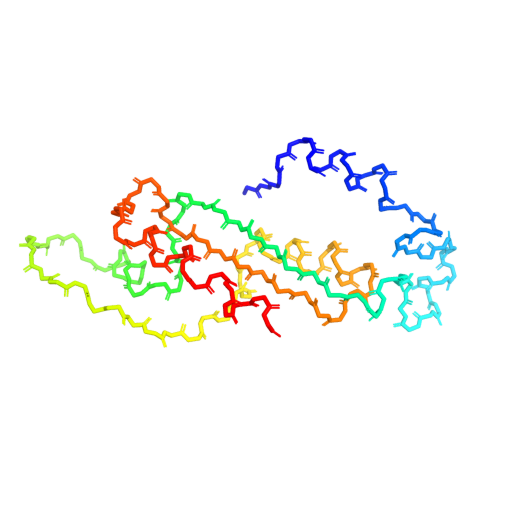1
ATOM 789 C C . LYS A 1 102 ? -4.007 -1.374 -12.346 1.00 90.62 102 LYS A C 1
ATOM 791 O O . LYS A 1 102 ? -4.958 -0.605 -12.254 1.00 90.62 102 LYS A O 1
ATOM 796 N N . ASP A 1 103 ? -3.891 -2.462 -11.579 1.00 92.44 103 ASP A N 1
ATOM 797 C CA . ASP A 1 103 ? -4.837 -2.829 -10.512 1.00 92.44 103 ASP A CA 1
ATOM 798 C C . ASP A 1 103 ? -4.150 -2.736 -9.141 1.00 92.44 103 ASP A C 1
ATOM 800 O O . ASP A 1 103 ? -3.627 -3.714 -8.602 1.00 92.44 103 ASP A O 1
ATOM 804 N N . ALA A 1 104 ? -4.101 -1.516 -8.601 1.00 91.88 104 ALA A N 1
ATOM 805 C CA . ALA A 1 104 ? -3.598 -1.225 -7.262 1.00 91.88 104 ALA A CA 1
ATOM 806 C C . ALA A 1 104 ? -4.747 -0.767 -6.353 1.00 91.88 104 ALA A C 1
ATOM 808 O O . ALA A 1 104 ? -5.345 0.294 -6.569 1.00 91.88 104 ALA A O 1
ATOM 809 N N . ARG A 1 105 ? -5.037 -1.548 -5.308 1.00 91.50 105 ARG A N 1
ATOM 810 C CA . ARG A 1 105 ? -6.118 -1.282 -4.349 1.00 91.50 105 ARG A CA 1
ATOM 811 C C . ARG A 1 105 ? -5.538 -0.981 -2.976 1.00 91.50 105 ARG A C 1
ATOM 813 O O . ARG A 1 105 ? -4.846 -1.809 -2.388 1.00 91.50 105 ARG A O 1
ATOM 820 N N . ILE A 1 106 ? -5.820 0.215 -2.467 1.00 91.19 106 ILE A N 1
ATOM 821 C CA . ILE A 1 106 ? -5.365 0.651 -1.146 1.00 91.19 106 ILE A CA 1
ATOM 822 C C . ILE A 1 106 ? -6.535 0.554 -0.172 1.00 91.19 106 ILE A C 1
ATOM 824 O O . ILE A 1 106 ? -7.551 1.226 -0.335 1.00 91.19 106 ILE A O 1
ATOM 828 N N . HIS A 1 107 ? -6.377 -0.282 0.846 1.00 91.69 107 HIS A N 1
ATOM 829 C CA . HIS A 1 107 ? -7.365 -0.550 1.881 1.00 91.69 107 HIS A CA 1
ATOM 830 C C . HIS A 1 107 ? -6.871 0.055 3.188 1.00 91.69 107 HIS A C 1
ATOM 832 O O . HIS A 1 107 ? -5.842 -0.366 3.714 1.00 91.69 107 HIS A O 1
ATOM 838 N N . ILE A 1 108 ? -7.593 1.038 3.719 1.00 90.94 108 ILE A N 1
ATOM 839 C CA . ILE A 1 108 ? -7.210 1.714 4.960 1.00 90.94 108 ILE A CA 1
ATOM 840 C C . ILE A 1 108 ? -8.192 1.329 6.064 1.00 90.94 108 ILE A C 1
ATOM 842 O O . ILE A 1 108 ? -9.407 1.359 5.871 1.00 90.94 108 ILE A O 1
ATOM 846 N N . PHE A 1 109 ? -7.650 0.961 7.219 1.00 92.25 109 PHE A N 1
ATOM 847 C CA . PHE A 1 109 ? -8.385 0.719 8.452 1.00 92.25 109 PHE A CA 1
ATOM 848 C C . PHE A 1 109 ? -8.091 1.866 9.415 1.00 92.25 109 PHE A C 1
ATOM 850 O O . PHE A 1 109 ? -7.013 1.930 10.016 1.00 92.25 109 PHE A O 1
ATOM 857 N N . TRP A 1 110 ? -9.039 2.795 9.493 1.00 91.44 110 TRP A N 1
ATOM 858 C CA . TRP A 1 110 ? -8.937 4.031 10.261 1.00 91.44 110 TRP A CA 1
ATOM 859 C C . TRP A 1 110 ? -9.236 3.823 11.745 1.00 91.44 110 TRP A C 1
ATOM 861 O O . TRP A 1 110 ? -9.914 2.864 12.127 1.00 91.44 110 TRP A O 1
ATOM 871 N N . ASN A 1 111 ? -8.762 4.768 12.561 1.00 92.62 111 ASN A N 1
ATOM 872 C CA . ASN A 1 111 ? -8.993 4.847 14.001 1.00 92.62 111 ASN A CA 1
ATOM 873 C C . ASN A 1 111 ? -8.730 3.522 14.746 1.00 92.62 111 ASN A C 1
ATOM 875 O O . ASN A 1 111 ? -9.531 3.092 15.578 1.00 92.62 111 ASN A O 1
ATOM 879 N N . LEU A 1 112 ? -7.624 2.832 14.444 1.00 93.12 112 LEU A N 1
ATOM 880 C CA . LEU A 1 112 ? -7.394 1.488 14.979 1.00 93.12 112 LEU A CA 1
ATOM 881 C C . LEU A 1 112 ? -7.359 1.471 16.517 1.00 93.12 112 LEU A C 1
ATOM 883 O O . LEU A 1 112 ? -8.037 0.646 17.130 1.00 93.12 112 LEU A O 1
ATOM 887 N N . ARG A 1 113 ? -6.624 2.389 17.151 1.00 92.69 113 ARG A N 1
ATOM 888 C CA . ARG A 1 113 ? -6.563 2.505 18.617 1.00 92.69 113 ARG A CA 1
ATOM 889 C C . ARG A 1 113 ? -7.913 2.812 19.265 1.00 92.69 113 ARG A C 1
ATOM 891 O O . ARG A 1 113 ? -8.182 2.277 20.336 1.00 92.69 113 ARG A O 1
ATOM 898 N N . GLY A 1 114 ? -8.725 3.671 18.647 1.00 90.88 114 GLY A N 1
ATOM 899 C CA . GLY A 1 114 ? -10.035 4.072 19.169 1.00 90.88 114 GLY A CA 1
ATOM 900 C C . GLY A 1 114 ? -11.165 3.093 18.849 1.00 90.88 114 GLY A C 1
ATOM 901 O O . GLY A 1 114 ? -12.227 3.177 19.457 1.00 90.88 114 GLY A O 1
ATOM 902 N N . SER A 1 115 ? -10.944 2.163 17.918 1.00 92.62 115 SER A N 1
ATOM 903 C CA . SER A 1 115 ? -11.948 1.181 17.510 1.00 92.62 115 SER A CA 1
ATOM 904 C C . SER A 1 115 ? -12.299 0.178 18.615 1.00 92.62 115 SER A C 1
ATOM 906 O O . SER A 1 115 ? -11.488 -0.212 19.463 1.00 92.62 115 SER A O 1
ATOM 908 N N . THR A 1 116 ? -13.522 -0.326 18.553 1.00 95.69 116 THR A N 1
ATOM 909 C CA . THR A 1 116 ? -14.009 -1.464 19.325 1.00 95.69 116 THR A CA 1
ATOM 910 C C . THR A 1 116 ? -13.547 -2.789 18.712 1.00 95.69 116 THR A C 1
ATOM 912 O O . THR A 1 116 ? -13.106 -2.872 17.564 1.00 95.69 116 THR A O 1
ATOM 915 N N . TYR A 1 117 ? -13.668 -3.878 19.475 1.00 95.50 117 TYR A N 1
ATOM 916 C CA . TYR A 1 117 ? -13.409 -5.217 18.939 1.00 95.50 117 TYR A CA 1
ATOM 917 C C . TYR A 1 117 ? -14.349 -5.569 17.775 1.00 95.50 117 TYR A C 1
ATOM 919 O O . TYR A 1 117 ? -13.896 -6.154 16.793 1.00 95.50 117 TYR A O 1
ATOM 927 N N . GLY A 1 118 ? -15.630 -5.193 17.867 1.00 95.94 118 GLY A N 1
ATOM 928 C CA . GLY A 1 118 ? -16.621 -5.451 16.820 1.00 95.94 118 GLY A CA 1
ATOM 929 C C . GLY A 1 118 ? -16.249 -4.791 15.492 1.00 95.94 118 GLY A C 1
ATOM 930 O O . GLY A 1 118 ? -16.266 -5.451 14.458 1.00 95.94 118 GLY A O 1
ATOM 931 N N . GLU A 1 119 ? -15.810 -3.532 15.528 1.00 92.44 119 GLU A N 1
ATOM 932 C CA . GLU A 1 119 ? -15.344 -2.807 14.337 1.00 92.44 119 GLU A CA 1
ATOM 933 C C . GLU A 1 119 ? -14.083 -3.440 13.736 1.00 92.44 119 GLU A C 1
ATOM 935 O O . GLU A 1 119 ? -14.026 -3.679 12.530 1.00 92.44 119 GLU A O 1
ATOM 940 N N . ARG A 1 120 ? -13.092 -3.808 14.565 1.00 95.62 120 ARG A N 1
ATOM 941 C CA . ARG A 1 120 ? -11.900 -4.526 14.074 1.00 95.62 120 ARG A CA 1
ATOM 942 C C . ARG A 1 120 ? -12.247 -5.879 13.471 1.00 95.62 120 ARG A C 1
ATOM 944 O O . ARG A 1 120 ? -11.640 -6.275 12.479 1.00 95.62 120 ARG A O 1
ATOM 951 N N . LYS A 1 121 ? -13.210 -6.598 14.050 1.00 95.81 121 LYS A N 1
ATOM 952 C CA . LYS A 1 121 ? -13.667 -7.873 13.499 1.00 95.81 121 LYS A CA 1
ATOM 953 C C . LYS A 1 121 ? -14.356 -7.667 12.149 1.00 95.81 121 LYS A C 1
ATOM 955 O O . LYS A 1 121 ? -14.015 -8.36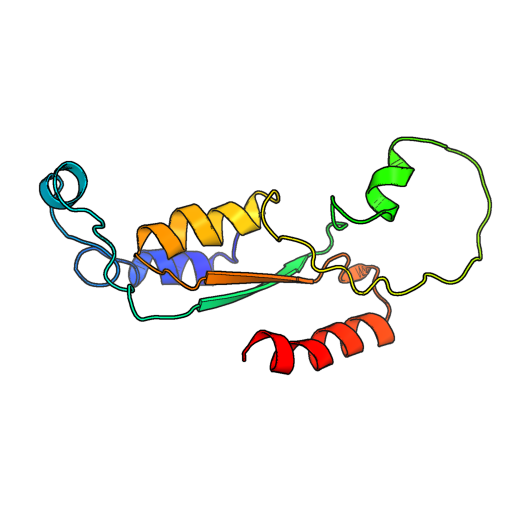6 11.203 1.00 95.81 121 LYS A O 1
ATOM 960 N N . ALA A 1 122 ? -15.207 -6.649 12.024 1.00 93.56 122 ALA A N 1
ATOM 961 C CA . ALA A 1 122 ? -15.823 -6.280 10.752 1.00 93.56 122 ALA A CA 1
ATOM 962 C C . ALA A 1 122 ? -14.781 -5.907 9.678 1.00 93.56 122 ALA A C 1
ATOM 964 O O . ALA A 1 122 ? -14.918 -6.302 8.519 1.00 93.56 122 ALA A O 1
ATOM 965 N N . TYR A 1 123 ? -13.701 -5.205 10.049 1.00 93.44 123 TYR A N 1
ATOM 966 C CA . TYR A 1 123 ? -12.580 -4.948 9.141 1.00 93.44 123 TYR A CA 1
ATOM 967 C C . TYR A 1 123 ? -11.968 -6.245 8.611 1.00 93.44 123 TYR A C 1
ATOM 969 O O . TYR A 1 123 ? -11.851 -6.390 7.393 1.00 93.44 123 TYR A O 1
ATOM 977 N N . LEU A 1 124 ? -11.636 -7.187 9.499 1.00 94.62 124 LEU A N 1
ATOM 978 C CA . LEU A 1 124 ? -11.061 -8.483 9.131 1.00 94.62 124 LEU A CA 1
ATOM 979 C C . LEU A 1 124 ? -11.999 -9.297 8.235 1.00 94.62 124 LEU A C 1
ATOM 981 O O . LEU A 1 124 ? -11.570 -9.791 7.194 1.00 94.62 124 LEU A O 1
ATOM 985 N N . ASP A 1 125 ? -13.280 -9.375 8.592 1.00 95.19 125 ASP A N 1
ATOM 986 C CA . ASP A 1 125 ? -14.282 -10.133 7.836 1.00 95.19 125 ASP A CA 1
ATOM 987 C C . ASP A 1 125 ? -14.492 -9.545 6.427 1.00 95.19 125 ASP A C 1
ATOM 989 O O . ASP A 1 125 ? -14.786 -10.270 5.476 1.00 95.19 125 ASP A O 1
ATOM 993 N N . SER A 1 126 ? -14.258 -8.239 6.249 1.00 91.88 126 SER A N 1
ATOM 994 C CA . SER A 1 126 ? -14.350 -7.585 4.940 1.00 91.88 126 SER A CA 1
ATOM 995 C C . SER A 1 126 ? -13.162 -7.861 4.001 1.00 91.88 126 SER A C 1
ATOM 997 O O . SER A 1 126 ? -13.277 -7.595 2.805 1.00 91.88 126 SER A O 1
ATOM 999 N N . ILE A 1 127 ? -12.028 -8.385 4.491 1.00 92.75 127 ILE A N 1
ATOM 1000 C CA . ILE A 1 127 ? -10.793 -8.542 3.692 1.00 92.75 127 ILE A CA 1
ATOM 1001 C C . ILE A 1 127 ? -11.000 -9.492 2.512 1.00 92.75 127 ILE A C 1
ATOM 1003 O O . ILE A 1 127 ? -10.613 -9.164 1.392 1.00 92.75 127 ILE A O 1
ATOM 1007 N N . ALA A 1 128 ? -11.647 -10.638 2.734 1.00 90.12 128 ALA A N 1
ATOM 1008 C CA . ALA A 1 128 ? -11.855 -11.630 1.680 1.00 90.12 128 ALA A CA 1
ATOM 1009 C C . ALA A 1 128 ? -12.639 -11.041 0.495 1.00 90.12 128 ALA A C 1
ATOM 1011 O O . ALA A 1 128 ? -12.248 -11.223 -0.653 1.00 90.12 128 ALA A O 1
ATOM 1012 N N . GLY A 1 129 ? -13.684 -10.253 0.770 1.00 89.81 129 GLY A N 1
ATOM 1013 C CA . GLY A 1 129 ? -14.465 -9.576 -0.270 1.00 89.81 129 GLY A CA 1
ATOM 1014 C C . GLY A 1 129 ? -13.699 -8.472 -1.006 1.00 89.81 129 GLY A C 1
ATOM 1015 O O . GLY A 1 129 ? -14.022 -8.165 -2.147 1.00 89.81 129 GLY A O 1
ATOM 1016 N N . ARG A 1 130 ? -12.671 -7.887 -0.379 1.00 85.12 130 ARG A N 1
ATOM 1017 C CA . ARG A 1 130 ? -11.818 -6.848 -0.981 1.00 85.12 130 ARG A CA 1
ATOM 1018 C C . ARG A 1 130 ? -10.734 -7.423 -1.900 1.00 85.12 130 ARG A C 1
ATOM 1020 O O . ARG A 1 130 ? -10.311 -6.739 -2.833 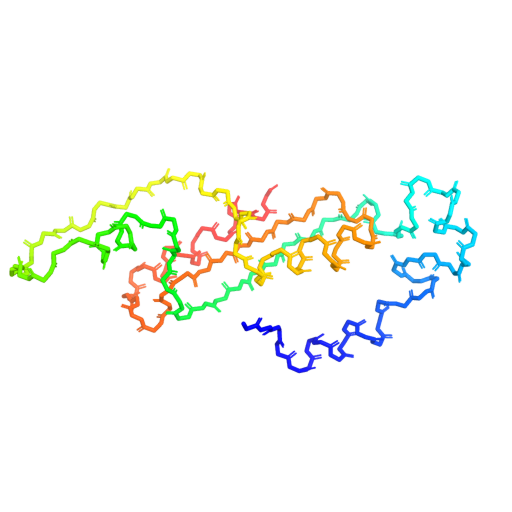1.00 85.12 130 ARG A O 1
ATOM 1027 N N . MET A 1 131 ? -10.286 -8.652 -1.628 1.00 81.25 131 MET A N 1
ATOM 1028 C CA . MET A 1 131 ? -9.236 -9.353 -2.383 1.00 81.25 131 MET A CA 1
ATOM 1029 C C . MET A 1 131 ? -9.742 -10.070 -3.644 1.00 81.25 131 MET A C 1
ATOM 1031 O O . MET A 1 131 ? -8.929 -10.455 -4.480 1.00 81.25 131 MET A O 1
ATOM 1035 N N . LEU A 1 132 ? -11.058 -10.221 -3.804 1.00 68.75 132 LEU A N 1
ATOM 1036 C CA . LEU A 1 132 ? -11.689 -10.704 -5.039 1.00 68.75 132 LEU A CA 1
ATOM 1037 C C . LEU A 1 132 ? -11.709 -9.603 -6.111 1.00 68.75 132 LEU A C 1
ATOM 1039 O O . LEU A 1 132 ? -11.567 -9.946 -7.298 1.00 68.75 132 LEU A O 1
#

Radius of gyration: 18.76 Å; chains: 1; bounding 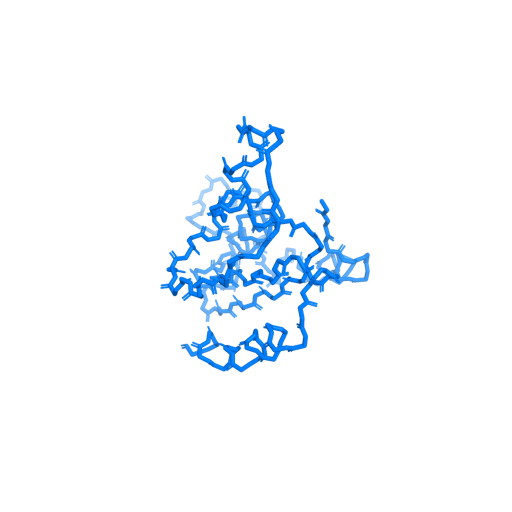box: 44×34×51 Å